Protein AF-A0A832GPX6-F1 (afdb_monomer_lite)

Structure (mmCIF, N/CA/C/O backbone):
data_AF-A0A832GPX6-F1
#
_entry.id   AF-A0A832GPX6-F1
#
loop_
_atom_site.group_PDB
_atom_site.id
_atom_site.type_symbol
_atom_site.label_atom_id
_atom_site.label_alt_id
_atom_site.label_comp_id
_atom_site.label_asym_id
_atom_site.label_entity_id
_atom_site.label_seq_id
_atom_site.pdbx_PDB_ins_code
_atom_site.Cartn_x
_atom_site.Cartn_y
_atom_site.Cartn_z
_atom_site.occupancy
_atom_site.B_iso_or_equiv
_atom_site.auth_seq_id
_atom_site.auth_comp_id
_atom_site.auth_asym_id
_atom_site.auth_atom_id
_atom_site.pdbx_PDB_model_num
ATOM 1 N N . MET A 1 1 ? 22.524 4.757 -28.990 1.00 57.41 1 MET A N 1
ATOM 2 C CA . MET A 1 1 ? 21.339 5.589 -28.663 1.00 57.41 1 MET A CA 1
ATOM 3 C C . MET A 1 1 ? 20.218 4.821 -27.955 1.00 57.41 1 MET A C 1
ATOM 5 O O . MET A 1 1 ? 19.673 5.360 -27.005 1.00 57.41 1 MET A O 1
ATOM 9 N N . ALA A 1 2 ? 19.912 3.564 -28.309 1.00 66.00 2 ALA A N 1
ATOM 10 C CA . ALA A 1 2 ? 18.795 2.816 -27.704 1.00 66.00 2 ALA A CA 1
ATOM 11 C C . ALA A 1 2 ? 18.901 2.549 -26.179 1.00 66.00 2 ALA A C 1
ATOM 13 O O . ALA A 1 2 ? 17.892 2.601 -25.482 1.00 66.00 2 ALA A O 1
ATOM 14 N N . LYS A 1 3 ? 20.109 2.311 -25.638 1.00 73.69 3 LYS A N 1
ATOM 15 C CA . LYS A 1 3 ? 20.301 1.997 -24.205 1.00 73.69 3 LYS A CA 1
ATOM 16 C C . LYS A 1 3 ? 19.973 3.176 -23.276 1.00 73.69 3 LYS A C 1
ATOM 18 O O . LYS A 1 3 ? 19.268 2.988 -22.293 1.00 73.69 3 LYS A O 1
ATOM 23 N N . GLY A 1 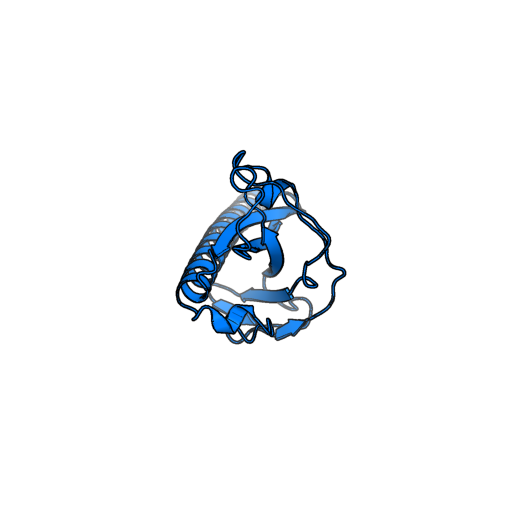4 ? 20.411 4.388 -23.627 1.00 73.75 4 GLY A N 1
ATOM 24 C CA . GLY A 1 4 ? 20.138 5.593 -22.831 1.00 73.75 4 GLY A CA 1
ATOM 25 C C . GLY A 1 4 ? 18.657 5.984 -22.818 1.00 73.75 4 GLY A C 1
ATOM 26 O O . GLY A 1 4 ? 18.131 6.360 -21.778 1.00 73.75 4 GLY A O 1
ATOM 27 N N 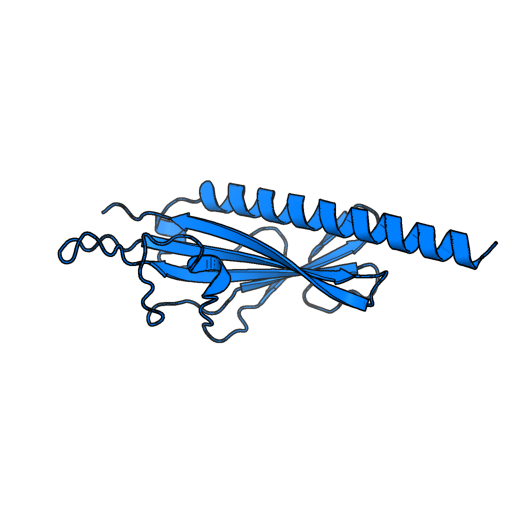. ILE A 1 5 ? 17.955 5.815 -23.945 1.00 81.00 5 ILE A N 1
ATOM 28 C CA . ILE A 1 5 ? 16.505 6.066 -24.037 1.00 81.00 5 ILE A CA 1
ATOM 29 C C . ILE A 1 5 ? 15.725 5.067 -23.169 1.00 81.00 5 ILE A C 1
ATOM 31 O O . ILE A 1 5 ? 14.790 5.449 -22.464 1.00 81.00 5 ILE A O 1
ATOM 35 N N . LEU A 1 6 ? 16.133 3.794 -23.174 1.00 81.12 6 LEU A N 1
ATOM 36 C CA . LEU A 1 6 ? 15.521 2.759 -22.342 1.00 81.12 6 LEU A CA 1
ATOM 37 C C . LEU A 1 6 ? 15.726 3.030 -20.843 1.00 81.12 6 LEU A C 1
ATOM 39 O O . LEU A 1 6 ? 14.781 2.915 -20.064 1.00 81.12 6 LEU A O 1
ATOM 43 N N . GLU A 1 7 ? 16.942 3.390 -20.431 1.00 81.50 7 GLU A N 1
ATOM 44 C CA . GLU A 1 7 ? 17.250 3.719 -19.033 1.00 81.50 7 GLU A CA 1
ATOM 45 C C . GLU A 1 7 ? 16.493 4.966 -18.562 1.00 81.50 7 GLU A C 1
ATOM 47 O O . GLU A 1 7 ? 15.907 4.954 -17.478 1.00 81.50 7 GLU A O 1
ATOM 52 N N . PHE A 1 8 ? 16.410 5.998 -19.404 1.00 82.19 8 PHE A N 1
ATOM 53 C CA . PHE A 1 8 ? 15.622 7.197 -19.130 1.00 82.19 8 PHE A CA 1
ATOM 54 C C . PHE A 1 8 ? 14.130 6.881 -18.947 1.00 82.19 8 PHE A C 1
ATOM 56 O O . PHE A 1 8 ? 13.524 7.304 -17.963 1.00 82.19 8 PHE A O 1
ATOM 63 N N . SER A 1 9 ? 13.548 6.069 -19.836 1.00 85.38 9 SER A N 1
ATOM 64 C CA . SER A 1 9 ? 12.145 5.648 -19.740 1.00 85.38 9 SER A CA 1
ATOM 65 C C . SER A 1 9 ? 11.861 4.866 -18.449 1.00 85.38 9 SER A C 1
ATOM 67 O O . SER A 1 9 ? 10.881 5.144 -17.753 1.00 85.38 9 SER A O 1
ATOM 69 N N . LYS A 1 10 ? 12.753 3.941 -18.062 1.00 85.94 10 LYS A N 1
ATOM 70 C CA . LYS A 1 10 ? 12.649 3.219 -16.782 1.00 85.94 10 LYS A CA 1
ATOM 71 C C . LYS A 1 10 ? 12.721 4.164 -15.584 1.00 85.94 10 LYS A C 1
ATOM 73 O O . LYS A 1 10 ? 11.975 3.983 -14.624 1.00 85.94 10 LYS A O 1
ATOM 78 N N . HIS A 1 11 ? 13.589 5.173 -15.642 1.00 87.38 11 HIS A N 1
ATOM 79 C CA . HIS A 1 11 ? 13.734 6.156 -14.573 1.00 87.38 11 HIS A CA 1
ATOM 80 C C . HIS A 1 11 ? 12.490 7.030 -14.404 1.00 87.38 11 HIS A C 1
ATOM 82 O O . HIS A 1 11 ? 11.960 7.125 -13.298 1.00 87.38 11 HIS A O 1
ATOM 88 N N . GLN A 1 12 ? 11.963 7.586 -15.498 1.00 87.69 12 GLN A N 1
ATOM 89 C CA . GLN A 1 12 ? 10.702 8.333 -15.472 1.00 87.69 12 GLN A CA 1
ATOM 90 C C . GLN A 1 12 ? 9.559 7.486 -14.912 1.00 87.69 12 GLN A C 1
ATOM 92 O O . GLN A 1 12 ? 8.773 7.956 -14.090 1.00 87.69 12 GLN A O 1
ATOM 97 N N . LYS A 1 13 ? 9.490 6.211 -15.306 1.00 86.50 13 LYS A N 1
ATOM 98 C CA . LYS A 1 13 ? 8.455 5.310 -14.810 1.00 86.50 13 LYS A CA 1
ATOM 99 C C . LYS A 1 13 ? 8.587 5.019 -13.319 1.00 86.50 13 LYS A C 1
ATOM 101 O O . LYS A 1 13 ? 7.572 4.973 -12.628 1.00 86.50 13 LYS A O 1
ATOM 106 N N . ARG A 1 14 ? 9.813 4.843 -12.820 1.00 88.31 14 ARG A N 1
ATOM 107 C CA . ARG A 1 14 ? 10.075 4.695 -11.385 1.00 88.31 14 ARG A CA 1
ATOM 108 C C . ARG A 1 14 ? 9.570 5.914 -10.617 1.00 88.31 14 ARG A C 1
ATOM 110 O O . ARG A 1 14 ? 8.818 5.730 -9.672 1.00 88.31 14 ARG A O 1
ATOM 117 N N . ILE A 1 15 ? 9.914 7.129 -11.050 1.00 88.62 15 ILE A N 1
ATOM 118 C CA . ILE A 1 15 ? 9.419 8.373 -10.430 1.00 88.62 15 ILE A CA 1
ATOM 119 C C . ILE A 1 15 ? 7.889 8.392 -10.417 1.00 88.62 15 ILE A C 1
ATOM 121 O O . ILE A 1 15 ? 7.282 8.594 -9.372 1.00 88.62 15 ILE A O 1
ATOM 125 N N . GLN A 1 16 ? 7.257 8.061 -11.543 1.00 88.94 16 GLN A N 1
ATOM 126 C CA . GLN A 1 16 ? 5.802 8.034 -11.624 1.00 88.94 16 GLN A CA 1
ATOM 127 C C . GLN A 1 16 ? 5.164 7.042 -10.636 1.00 88.94 16 GLN A C 1
ATOM 129 O O . GLN A 1 16 ? 4.140 7.350 -10.030 1.00 88.94 16 GLN A O 1
ATOM 134 N N . LEU A 1 17 ? 5.747 5.850 -10.474 1.00 89.50 17 LEU A N 1
ATOM 135 C CA . LEU A 1 17 ? 5.273 4.853 -9.511 1.00 89.50 17 LEU A CA 1
ATOM 136 C C . LEU A 1 17 ? 5.441 5.334 -8.070 1.00 89.50 17 LEU A C 1
ATOM 138 O O . LEU A 1 17 ? 4.526 5.155 -7.269 1.00 89.50 17 LEU A O 1
ATOM 142 N N . LEU A 1 18 ? 6.568 5.977 -7.761 1.00 89.06 18 LEU A N 1
ATOM 143 C CA . LEU A 1 18 ? 6.842 6.567 -6.452 1.00 89.06 18 LEU A CA 1
ATOM 144 C C . LEU A 1 18 ? 5.805 7.635 -6.094 1.00 89.06 18 LEU A C 1
ATOM 146 O O . LEU A 1 18 ? 5.186 7.560 -5.033 1.00 89.06 18 LEU A O 1
ATOM 150 N N . ASP A 1 19 ? 5.574 8.586 -6.997 1.00 89.19 19 ASP A N 1
ATOM 151 C CA . ASP A 1 19 ? 4.628 9.681 -6.780 1.00 89.19 19 ASP A CA 1
ATOM 152 C C . ASP A 1 19 ? 3.190 9.161 -6.685 1.00 89.19 19 ASP A C 1
ATOM 154 O O . ASP A 1 19 ? 2.462 9.516 -5.760 1.00 89.19 19 ASP A O 1
ATOM 158 N N . THR A 1 20 ? 2.802 8.240 -7.574 1.00 88.75 20 THR A N 1
ATOM 159 C CA . THR A 1 20 ? 1.467 7.618 -7.541 1.00 88.75 20 THR A CA 1
ATOM 160 C C . THR A 1 20 ? 1.240 6.861 -6.235 1.00 88.75 20 THR A C 1
ATOM 162 O O . THR A 1 20 ? 0.165 6.968 -5.652 1.00 88.75 20 THR A O 1
ATOM 165 N N . SER A 1 21 ? 2.244 6.120 -5.755 1.00 87.69 21 SER A N 1
ATOM 166 C CA . SER A 1 21 ? 2.141 5.362 -4.503 1.00 87.69 21 SER A CA 1
ATOM 167 C C . SER A 1 21 ? 1.952 6.293 -3.308 1.00 87.69 21 SER A C 1
ATOM 169 O O . SER A 1 21 ? 1.085 6.043 -2.478 1.00 87.69 21 SER A O 1
ATOM 171 N N . ARG A 1 22 ? 2.703 7.400 -3.249 1.00 87.19 22 ARG A N 1
ATOM 172 C CA . ARG A 1 22 ? 2.560 8.418 -2.197 1.00 87.19 22 ARG A CA 1
ATOM 173 C C . ARG A 1 22 ? 1.188 9.084 -2.223 1.00 87.19 22 ARG A C 1
ATOM 175 O O . ARG A 1 22 ? 0.532 9.133 -1.191 1.00 87.19 22 ARG A O 1
ATOM 182 N N . MET A 1 23 ? 0.731 9.525 -3.397 1.00 86.50 23 MET A N 1
ATOM 183 C CA . MET A 1 23 ? -0.594 10.135 -3.556 1.00 86.50 23 MET A CA 1
ATOM 184 C C . MET A 1 23 ? -1.721 9.173 -3.170 1.00 86.50 23 MET A C 1
ATOM 186 O O . MET A 1 23 ? -2.703 9.578 -2.553 1.00 86.50 23 MET A O 1
ATOM 190 N N . LEU A 1 24 ? -1.598 7.898 -3.548 1.00 83.62 24 LEU A N 1
ATOM 191 C CA . LEU A 1 24 ? -2.568 6.869 -3.189 1.00 83.62 24 LEU A CA 1
ATOM 192 C C . LEU A 1 24 ? -2.592 6.655 -1.674 1.00 83.62 24 LEU A C 1
ATOM 194 O O . LEU A 1 24 ? -3.668 6.629 -1.086 1.00 83.62 24 LEU A O 1
ATOM 198 N N . MET A 1 25 ? -1.415 6.567 -1.054 1.00 84.12 25 MET A N 1
ATOM 199 C CA . MET A 1 25 ? -1.267 6.395 0.387 1.00 84.12 25 MET A CA 1
ATOM 200 C C . MET A 1 25 ? -1.873 7.568 1.167 1.00 84.12 25 MET A C 1
ATOM 202 O O . MET A 1 25 ? -2.682 7.344 2.060 1.00 84.12 25 MET A O 1
ATOM 206 N N . GLU A 1 26 ? -1.580 8.809 0.772 1.00 84.06 26 GLU A N 1
ATOM 207 C CA . GLU A 1 26 ? -2.144 10.023 1.380 1.00 84.06 26 GLU A CA 1
ATOM 208 C C . GLU A 1 26 ? -3.666 10.112 1.195 1.00 84.06 26 GLU A C 1
ATOM 210 O O . GLU A 1 26 ? -4.403 10.403 2.134 1.00 84.06 26 GLU A O 1
ATOM 215 N N . LYS A 1 27 ? -4.174 9.799 -0.002 1.00 83.19 27 LYS A N 1
ATOM 216 C CA . LYS A 1 27 ? -5.619 9.798 -0.258 1.00 83.19 27 LYS A CA 1
ATOM 217 C C . LYS A 1 27 ? -6.348 8.784 0.621 1.00 83.19 27 LYS A C 1
ATOM 219 O O . LYS A 1 27 ? -7.418 9.084 1.144 1.00 83.19 27 LYS A O 1
ATOM 224 N N . ILE A 1 28 ? -5.789 7.585 0.745 1.00 78.88 28 ILE A N 1
ATOM 225 C CA . ILE A 1 28 ? -6.343 6.531 1.589 1.00 78.88 28 ILE A CA 1
ATOM 226 C C . ILE A 1 28 ? -6.268 6.947 3.056 1.00 78.88 28 ILE A C 1
ATOM 228 O O . ILE A 1 28 ? -7.261 6.818 3.762 1.00 78.88 28 ILE A O 1
ATOM 232 N N . TYR A 1 29 ? -5.134 7.491 3.501 1.00 80.12 29 TYR A N 1
ATOM 233 C CA . TYR A 1 29 ? -4.973 8.034 4.848 1.00 80.12 29 TYR A CA 1
ATOM 234 C C . TYR A 1 29 ? -6.102 9.014 5.184 1.00 80.12 29 TYR A C 1
ATOM 236 O O . TYR A 1 29 ? -6.808 8.817 6.170 1.00 80.12 29 TYR A O 1
ATOM 244 N N . LEU A 1 30 ? -6.328 10.012 4.323 1.00 79.81 30 LEU A N 1
ATOM 245 C CA . LEU A 1 30 ? -7.371 11.022 4.512 1.00 79.81 30 LEU A CA 1
ATOM 246 C C . LEU A 1 30 ? -8.779 10.416 4.490 1.00 79.81 30 LEU A C 1
ATOM 248 O O . LEU A 1 30 ? -9.625 10.794 5.300 1.00 79.81 30 LEU A O 1
ATOM 252 N N . ASP A 1 31 ? -9.048 9.457 3.594 1.00 77.50 31 ASP A N 1
ATOM 253 C CA . ASP A 1 31 ? -10.355 8.793 3.566 1.00 77.50 31 ASP A CA 1
ATOM 254 C C . ASP A 1 31 ? -10.604 8.019 4.863 1.00 77.50 31 ASP A C 1
ATOM 256 O O . ASP A 1 31 ? -11.714 8.058 5.392 1.00 77.50 31 ASP A O 1
ATOM 260 N N . LEU A 1 32 ? -9.575 7.370 5.411 1.00 74.44 32 LEU A N 1
ATOM 261 C CA . LEU A 1 32 ? -9.652 6.651 6.678 1.00 74.44 32 LEU A CA 1
ATOM 262 C C . LEU A 1 32 ? -9.793 7.560 7.884 1.00 74.44 32 LEU A C 1
ATOM 264 O O . LEU A 1 32 ? -10.640 7.295 8.734 1.00 74.44 32 LEU A O 1
ATOM 268 N N . GLU A 1 33 ? -9.024 8.639 7.941 1.00 75.56 33 GLU A N 1
ATOM 269 C CA . GLU A 1 33 ? -9.145 9.653 8.984 1.00 75.56 33 GLU A CA 1
ATOM 270 C C . GLU A 1 33 ? -10.550 10.279 8.994 1.00 75.56 33 GLU A C 1
ATOM 272 O O . GLU A 1 33 ? -11.105 10.551 10.059 1.00 75.56 33 GLU A O 1
ATOM 277 N N . SER A 1 34 ? -11.170 10.429 7.818 1.00 76.44 34 SER A N 1
ATOM 278 C CA . SER A 1 34 ? -12.530 10.962 7.685 1.00 76.44 34 SER A CA 1
ATOM 279 C C . SER A 1 34 ? -13.646 9.985 8.084 1.00 76.44 34 SER A C 1
ATOM 281 O O . SER A 1 34 ? -14.795 10.410 8.250 1.00 76.44 34 SER A O 1
ATOM 283 N N . LYS A 1 35 ? -13.367 8.676 8.216 1.00 72.56 35 LYS A N 1
ATOM 284 C CA . LYS A 1 35 ? -14.420 7.693 8.514 1.00 72.56 35 LYS A CA 1
ATOM 285 C C . LYS A 1 35 ? -14.887 7.791 9.968 1.00 72.56 35 LYS A C 1
ATOM 287 O O . LYS A 1 35 ? -14.082 7.961 10.884 1.00 72.56 35 LYS A O 1
ATOM 292 N N . PRO A 1 36 ? -16.198 7.612 10.217 1.00 68.12 36 PRO A N 1
ATOM 293 C CA . PRO A 1 36 ? -16.716 7.604 11.573 1.00 68.12 36 PRO A CA 1
ATOM 294 C C . PRO A 1 36 ? -16.203 6.376 12.336 1.00 68.12 36 PRO A C 1
ATOM 296 O O . PRO A 1 36 ? -16.011 5.299 11.779 1.00 68.12 36 PRO A O 1
ATOM 299 N N . LYS A 1 37 ? -16.009 6.521 13.648 1.00 63.09 37 LYS A N 1
ATOM 300 C CA . LYS A 1 37 ? -15.372 5.509 14.513 1.00 63.09 37 LYS A CA 1
ATOM 301 C C . LYS A 1 37 ? -16.041 4.125 14.465 1.00 63.09 37 LYS A C 1
ATOM 303 O O . LYS A 1 37 ? -15.361 3.108 14.564 1.00 63.09 37 LYS A O 1
ATOM 308 N N . ASN A 1 38 ? -17.363 4.070 14.295 1.00 63.69 38 ASN A N 1
ATOM 309 C CA . ASN A 1 38 ? -18.139 2.830 14.175 1.00 63.69 38 ASN A CA 1
ATOM 310 C C . ASN A 1 38 ? -17.855 2.048 12.878 1.00 63.69 38 ASN A C 1
ATOM 312 O O . ASN A 1 38 ? -18.076 0.839 12.853 1.00 63.69 38 ASN A O 1
ATOM 316 N N . TYR A 1 39 ? -17.305 2.699 11.846 1.00 63.88 39 TYR A N 1
ATOM 317 C CA . TYR A 1 39 ? -16.821 2.049 10.623 1.00 63.88 39 TYR A CA 1
ATOM 318 C C . TYR A 1 39 ? -15.747 0.998 10.932 1.00 63.88 39 TYR A C 1
ATOM 320 O O . TYR A 1 39 ? -15.673 -0.040 10.280 1.00 63.88 39 TYR A O 1
ATOM 328 N N . PHE A 1 40 ? -14.957 1.238 11.984 1.00 59.72 40 PHE A N 1
ATOM 329 C CA . PHE A 1 40 ? -13.852 0.371 12.378 1.00 59.72 40 PHE A CA 1
ATOM 330 C C . PHE A 1 40 ? -14.267 -0.778 13.320 1.00 59.72 40 PHE A C 1
ATOM 332 O O . PHE A 1 40 ? -13.482 -1.687 13.566 1.00 59.72 40 PHE A O 1
ATOM 339 N N . GLY A 1 41 ? -15.492 -0.758 13.862 1.00 51.47 41 GLY A N 1
ATOM 340 C CA . GLY A 1 41 ? -15.985 -1.792 14.785 1.00 51.47 41 GLY A CA 1
ATOM 341 C C . GLY A 1 41 ? -16.417 -3.092 14.099 1.00 51.47 41 GLY A C 1
ATOM 342 O O . GLY A 1 41 ? -16.381 -4.145 14.722 1.00 51.47 41 GLY A O 1
ATOM 343 N N . ASN A 1 42 ? -16.779 -3.016 12.815 1.00 50.00 42 ASN A N 1
ATOM 344 C CA . ASN A 1 42 ? -17.199 -4.135 11.967 1.00 50.00 42 ASN A CA 1
ATOM 345 C C . ASN A 1 42 ? -16.446 -4.079 10.633 1.00 50.00 42 ASN A C 1
ATOM 347 O O . ASN A 1 42 ? -17.083 -4.095 9.587 1.00 50.00 42 ASN A O 1
ATOM 351 N N . LEU A 1 43 ? -15.120 -3.911 10.688 1.00 48.66 43 LEU A N 1
ATOM 352 C CA . LEU A 1 43 ? -14.214 -3.646 9.561 1.00 48.66 43 LEU A CA 1
ATOM 353 C C . LEU A 1 43 ? -14.443 -4.558 8.348 1.00 48.66 43 LEU A C 1
ATOM 355 O O . LEU A 1 43 ? -13.739 -5.535 8.119 1.00 48.66 43 LEU A O 1
ATOM 359 N N . ILE A 1 44 ? -15.416 -4.187 7.531 1.00 47.62 44 ILE A N 1
ATOM 360 C CA . ILE A 1 44 ? -15.578 -4.644 6.168 1.00 47.62 44 ILE A CA 1
ATOM 361 C C . ILE A 1 44 ? -15.287 -3.401 5.340 1.00 47.62 44 ILE A C 1
ATOM 363 O O . ILE A 1 44 ? -16.124 -2.509 5.187 1.00 47.62 44 ILE A O 1
ATOM 367 N N . PHE A 1 45 ? -14.034 -3.293 4.908 1.00 47.59 45 PHE A N 1
ATOM 368 C CA . PHE A 1 45 ? -13.574 -2.204 4.064 1.00 47.59 45 PHE A CA 1
ATOM 369 C C . PHE A 1 45 ? -14.228 -2.326 2.693 1.00 47.59 45 PHE A C 1
ATOM 371 O O . PHE A 1 45 ? -13.892 -3.195 1.893 1.00 47.59 45 PHE A O 1
ATOM 378 N N . TYR A 1 46 ? -15.145 -1.412 2.413 1.00 44.66 46 TYR A N 1
ATOM 379 C CA . TYR A 1 46 ? -15.622 -1.149 1.065 1.00 44.66 46 TYR A CA 1
ATOM 380 C C . TYR A 1 46 ? -15.040 0.204 0.650 1.00 44.66 46 TYR A C 1
ATOM 382 O O . TYR A 1 46 ? -15.701 1.230 0.815 1.00 44.66 46 TYR A O 1
ATOM 390 N N . GLN A 1 47 ? -13.780 0.252 0.198 1.00 44.09 47 GLN A N 1
ATOM 391 C CA . GLN A 1 47 ? -13.180 1.503 -0.283 1.00 44.09 47 GLN A CA 1
ATOM 392 C C . GLN A 1 47 ? -12.691 1.450 -1.735 1.00 44.09 47 GLN A C 1
ATOM 394 O O . GLN A 1 47 ? -11.990 0.540 -2.161 1.00 44.09 47 GLN A O 1
ATOM 399 N N . THR A 1 48 ? -13.072 2.532 -2.428 1.00 40.91 48 THR A N 1
ATOM 400 C CA . THR A 1 48 ? -12.490 3.169 -3.624 1.00 40.91 48 THR A CA 1
ATOM 401 C C . THR A 1 48 ? -12.384 2.371 -4.920 1.00 40.91 48 THR A C 1
ATOM 403 O O . THR A 1 48 ? -11.300 2.233 -5.461 1.00 40.91 48 THR A O 1
ATOM 406 N N . ASN A 1 49 ? -13.510 1.966 -5.523 1.00 49.03 49 ASN A N 1
ATOM 407 C CA . ASN A 1 49 ? -13.582 1.402 -6.890 1.00 49.03 49 ASN A CA 1
ATOM 408 C C . ASN A 1 49 ? -12.626 0.223 -7.178 1.00 49.03 49 ASN A C 1
ATOM 410 O O . ASN A 1 49 ? -12.606 -0.257 -8.303 1.00 49.03 49 ASN A O 1
ATOM 414 N N . ALA A 1 50 ? -11.852 -0.243 -6.201 1.00 50.53 50 ALA A N 1
ATOM 415 C CA . ALA A 1 50 ? -10.884 -1.312 -6.292 1.00 50.53 50 ALA A CA 1
ATOM 416 C C . ALA A 1 50 ? -11.574 -2.646 -6.051 1.00 50.53 50 ALA A C 1
ATOM 418 O O . ALA A 1 50 ? -12.554 -2.722 -5.309 1.00 50.53 50 ALA A O 1
ATOM 419 N N . THR A 1 51 ? -11.049 -3.709 -6.652 1.00 59.72 51 THR A N 1
ATOM 420 C CA . THR A 1 51 ? -11.389 -5.048 -6.183 1.00 59.72 51 THR A CA 1
ATOM 421 C C . THR A 1 51 ? -10.374 -5.418 -5.119 1.00 59.72 51 THR A C 1
ATOM 423 O O . THR A 1 51 ? -9.180 -5.513 -5.401 1.00 59.72 51 THR A O 1
ATOM 426 N N . CYS A 1 52 ? -10.854 -5.526 -3.886 1.00 63.84 52 CYS A N 1
ATOM 427 C CA . CYS A 1 52 ? -10.042 -5.888 -2.740 1.00 63.84 52 CYS A CA 1
ATOM 428 C C . CYS A 1 52 ? -10.415 -7.302 -2.309 1.00 63.84 52 CYS A C 1
ATOM 430 O O . CYS A 1 52 ? -11.598 -7.597 -2.130 1.00 63.84 52 CYS A O 1
ATOM 432 N N . ASP A 1 53 ? -9.409 -8.149 -2.131 1.00 60.34 53 ASP A N 1
ATOM 433 C CA . ASP A 1 53 ? -9.600 -9.508 -1.643 1.00 60.34 53 ASP A CA 1
ATOM 434 C C . ASP A 1 53 ? -9.316 -9.576 -0.142 1.00 60.34 53 ASP A C 1
ATOM 436 O O . ASP A 1 53 ? -8.314 -9.056 0.360 1.00 60.34 53 ASP A O 1
ATOM 440 N N . PHE A 1 54 ? -10.196 -10.280 0.567 1.00 62.22 54 PHE A N 1
ATOM 441 C CA . PHE A 1 54 ? -10.013 -10.678 1.959 1.00 62.22 54 PHE A CA 1
ATOM 442 C C . PHE A 1 54 ? -9.231 -11.985 1.982 1.00 62.22 54 PHE A C 1
ATOM 444 O O . PHE A 1 54 ? -9.790 -13.058 2.200 1.00 62.22 54 PHE A O 1
ATOM 451 N N . ASN A 1 55 ? -7.944 -11.913 1.664 1.00 52.41 55 ASN A N 1
ATOM 452 C CA . ASN A 1 55 ? -7.105 -13.098 1.616 1.00 52.41 55 ASN A CA 1
ATOM 453 C C . ASN A 1 55 ? -5.832 -12.827 2.409 1.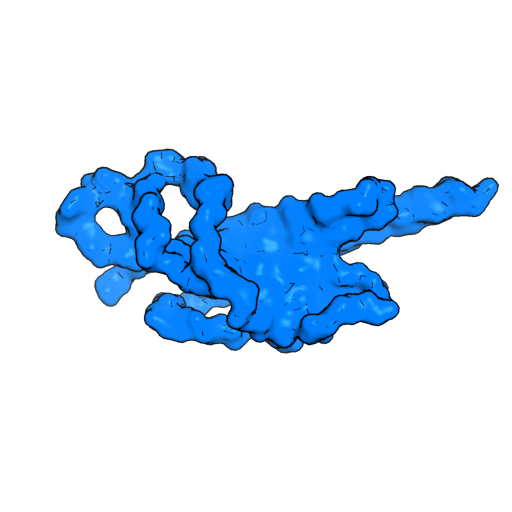00 52.41 55 ASN A C 1
ATOM 455 O O . ASN A 1 55 ? -4.903 -12.181 1.928 1.00 52.41 55 ASN A O 1
ATOM 459 N N . GLY A 1 56 ? -5.828 -13.279 3.659 1.00 55.66 56 GLY A N 1
ATOM 460 C CA . GLY A 1 56 ? -4.706 -13.099 4.562 1.00 55.66 56 GLY A CA 1
ATOM 461 C C . GLY A 1 56 ? -4.934 -13.802 5.890 1.00 55.66 56 GLY A C 1
ATOM 462 O O . GLY A 1 56 ? -6.062 -13.968 6.349 1.00 55.66 56 GLY A O 1
ATOM 463 N N . THR A 1 57 ? -3.845 -14.212 6.522 1.00 54.78 57 THR A N 1
ATOM 464 C CA . THR A 1 57 ? -3.816 -14.405 7.970 1.00 54.78 57 THR A CA 1
ATOM 465 C C . THR A 1 57 ? -3.650 -13.041 8.615 1.00 54.78 57 THR A C 1
ATOM 467 O O . THR A 1 57 ? -3.050 -12.155 8.004 1.00 54.78 57 THR A O 1
ATOM 470 N N . CYS A 1 58 ? -4.123 -12.854 9.847 1.00 59.62 58 CYS A N 1
ATOM 471 C CA . CYS A 1 58 ? -3.629 -11.700 10.574 1.00 59.62 58 CYS A CA 1
ATOM 472 C C . CYS A 1 58 ? -2.096 -11.823 10.712 1.00 59.62 58 CYS A C 1
ATOM 474 O O . CYS A 1 58 ? -1.599 -12.729 11.381 1.00 59.62 58 CYS A O 1
ATOM 476 N N . SER A 1 59 ? -1.367 -10.904 10.086 1.00 57.41 59 SER A N 1
ATOM 477 C CA . SER A 1 59 ? 0.022 -10.599 10.406 1.00 57.41 59 SER A CA 1
ATOM 478 C C . SER A 1 59 ? 0.039 -9.299 11.190 1.00 57.41 59 SER A C 1
ATOM 480 O O . SER A 1 59 ? -0.698 -8.395 10.832 1.00 57.41 59 SER A O 1
ATOM 482 N N . PHE A 1 60 ? 0.847 -9.209 12.244 1.00 65.19 60 PHE A N 1
ATOM 483 C CA . PHE A 1 60 ? 1.152 -7.942 12.904 1.00 65.19 60 PHE A CA 1
ATOM 484 C C . PHE A 1 60 ? 2.502 -7.434 12.374 1.00 65.19 60 PHE A C 1
ATOM 486 O O . PHE A 1 60 ? 3.530 -8.060 12.640 1.00 65.19 60 PHE A O 1
ATOM 493 N N . ASP A 1 61 ? 2.524 -6.334 11.620 1.00 72.12 61 ASP A N 1
ATOM 494 C CA . ASP A 1 61 ? 3.752 -5.695 11.143 1.00 72.12 61 ASP A CA 1
ATOM 495 C C . ASP A 1 61 ? 4.346 -4.814 12.241 1.00 72.12 61 ASP A C 1
ATOM 497 O O . ASP A 1 61 ? 4.113 -3.603 12.331 1.00 72.12 61 ASP A O 1
ATOM 501 N N . GLU A 1 62 ? 5.169 -5.448 13.074 1.00 67.50 62 GLU A N 1
ATOM 502 C CA . GLU A 1 62 ? 5.878 -4.780 14.155 1.00 67.50 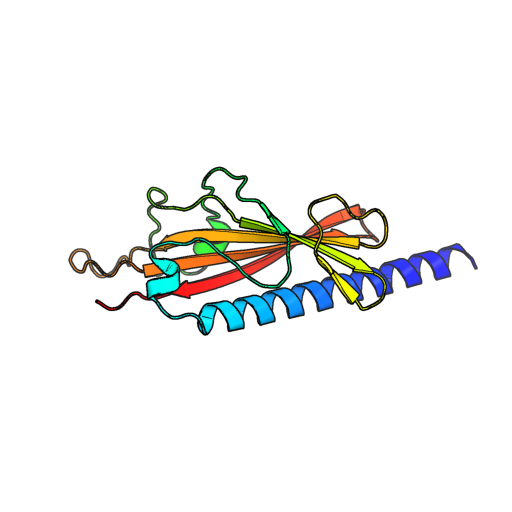62 GLU A CA 1
ATOM 503 C C . GLU A 1 62 ? 6.651 -3.550 13.671 1.00 67.50 62 GLU A C 1
ATOM 505 O O . GLU A 1 62 ? 6.697 -2.568 14.397 1.00 67.50 62 GLU A O 1
ATOM 510 N N . TYR A 1 63 ? 7.196 -3.505 12.453 1.00 72.94 63 TYR A N 1
ATOM 511 C CA . TYR A 1 63 ? 7.940 -2.328 11.981 1.00 72.94 63 TYR A CA 1
ATOM 512 C C . TYR A 1 63 ? 7.043 -1.114 11.734 1.00 72.94 63 TYR A C 1
ATOM 514 O O . TYR A 1 63 ? 7.445 0.021 11.999 1.00 72.94 63 TYR A O 1
ATOM 522 N N . CYS A 1 64 ? 5.812 -1.340 11.282 1.00 73.06 64 CYS A N 1
ATOM 523 C CA . CYS A 1 64 ? 4.832 -0.274 11.086 1.00 73.06 64 CYS A CA 1
ATOM 524 C C . CYS A 1 64 ? 4.410 0.371 12.422 1.00 73.06 64 CYS A C 1
ATOM 526 O O . CYS A 1 64 ? 4.122 1.569 12.507 1.00 73.06 64 CYS A O 1
ATOM 528 N N . PHE A 1 65 ? 4.435 -0.424 13.494 1.00 66.44 65 PHE A N 1
ATOM 529 C CA . PHE A 1 65 ? 3.884 -0.072 14.799 1.00 66.44 65 PHE A CA 1
ATOM 530 C C . PHE A 1 65 ? 4.946 0.238 15.881 1.00 66.44 65 PHE A C 1
ATOM 532 O O . PHE A 1 65 ? 4.691 1.048 16.777 1.00 66.44 65 PHE A O 1
ATOM 539 N N . SER A 1 66 ? 6.153 -0.325 15.789 1.00 58.66 66 SER A N 1
ATOM 540 C CA . SER A 1 66 ? 7.258 -0.211 16.767 1.00 58.66 66 SER A CA 1
ATOM 541 C C . SER A 1 66 ? 7.987 1.127 16.746 1.00 58.66 66 SER A C 1
ATOM 543 O O . SER A 1 66 ? 8.634 1.488 17.727 1.00 58.66 66 SER A O 1
ATOM 545 N N . SER A 1 67 ? 7.851 1.904 15.670 1.00 54.56 67 SER A N 1
ATOM 546 C CA . SER A 1 67 ? 8.495 3.214 15.517 1.00 54.56 67 SER A CA 1
ATOM 547 C C . SER A 1 67 ? 8.067 4.249 16.571 1.00 54.56 67 SER A C 1
ATOM 549 O O . SER A 1 67 ? 8.664 5.320 16.651 1.00 54.56 67 SER A O 1
ATOM 551 N N . TYR A 1 68 ? 7.055 3.955 17.401 1.00 52.66 68 TYR A N 1
ATOM 552 C CA . TYR A 1 68 ? 6.606 4.828 18.485 1.00 52.66 68 TYR A CA 1
ATOM 553 C C . TYR A 1 68 ? 6.585 4.074 19.817 1.00 52.66 68 TYR A C 1
ATOM 555 O O . TYR A 1 68 ? 5.711 3.253 20.088 1.00 52.66 68 TYR A O 1
ATOM 563 N N . SER A 1 69 ? 7.546 4.420 20.670 1.00 49.53 69 SER A N 1
ATOM 564 C CA . SER A 1 69 ? 7.869 3.804 21.965 1.00 49.53 69 SER A CA 1
ATOM 565 C C . SER A 1 69 ? 6.782 3.889 23.048 1.00 49.53 69 SER A C 1
ATOM 567 O O . SER A 1 69 ? 6.963 3.351 24.141 1.00 49.53 69 SER A O 1
ATOM 569 N N . THR A 1 70 ? 5.652 4.552 22.786 1.00 54.91 70 THR A N 1
ATOM 570 C CA . THR A 1 70 ? 4.591 4.792 23.778 1.00 54.91 70 THR A CA 1
ATOM 571 C C . THR A 1 70 ? 3.535 3.687 23.863 1.00 54.91 70 THR A C 1
ATOM 573 O O . THR A 1 70 ? 2.750 3.681 24.809 1.00 54.91 70 THR A O 1
ATOM 576 N N . TYR A 1 71 ? 3.496 2.742 22.919 1.00 53.31 71 TYR A N 1
ATOM 577 C CA . TYR A 1 71 ? 2.452 1.712 22.849 1.00 53.31 71 TYR A CA 1
ATOM 578 C C . TYR A 1 71 ? 3.045 0.298 22.943 1.00 53.31 71 TYR A C 1
ATOM 580 O O . TYR A 1 71 ? 4.068 0.013 22.323 1.00 53.31 71 TYR A O 1
ATOM 588 N N . ARG A 1 72 ? 2.402 -0.605 23.704 1.00 52.03 72 ARG A N 1
ATOM 589 C CA . ARG A 1 72 ? 2.643 -2.056 23.600 1.00 52.03 72 ARG A CA 1
ATOM 590 C C . ARG A 1 72 ? 1.511 -2.673 22.799 1.00 52.03 72 ARG A C 1
ATOM 592 O O . ARG A 1 72 ? 0.335 -2.468 23.088 1.00 52.03 72 ARG A O 1
ATOM 599 N N . TYR A 1 73 ? 1.874 -3.474 21.814 1.00 56.25 73 TYR A N 1
ATOM 600 C CA . TYR A 1 73 ? 0.914 -4.137 20.951 1.00 56.25 73 TYR A CA 1
ATOM 601 C C . TYR A 1 73 ? 0.704 -5.560 21.450 1.00 56.25 73 TYR A C 1
ATOM 603 O O . TYR A 1 73 ? 1.657 -6.301 21.687 1.00 56.25 73 TYR A O 1
ATOM 611 N N . ARG A 1 74 ? -0.557 -5.939 21.650 1.00 50.75 74 ARG A N 1
ATOM 612 C CA . ARG A 1 74 ? -0.935 -7.331 21.883 1.00 50.75 74 ARG A CA 1
ATOM 613 C C . ARG A 1 74 ? -1.505 -7.857 20.572 1.00 50.75 74 ARG A C 1
ATOM 615 O O . ARG A 1 74 ? -2.660 -7.581 20.266 1.00 50.75 74 ARG A O 1
ATOM 622 N N . GLY A 1 75 ? -0.703 -8.614 19.823 1.00 48.19 75 GLY A N 1
ATOM 623 C CA . GLY A 1 75 ? -1.046 -9.191 18.511 1.00 48.19 75 GLY A CA 1
ATOM 624 C C . GLY A 1 75 ? -2.139 -10.271 18.529 1.00 48.19 75 GLY A C 1
ATOM 625 O O . GLY A 1 75 ? -2.111 -11.179 17.713 1.00 48.19 75 GLY A O 1
ATOM 626 N N . VAL A 1 76 ? -3.065 -10.220 19.489 1.00 48.44 76 VAL A N 1
ATOM 627 C CA . VAL A 1 76 ? -4.125 -11.223 19.685 1.00 48.44 76 VAL A CA 1
ATOM 628 C C . VAL A 1 76 ? -5.437 -10.831 19.003 1.00 48.44 76 VAL A C 1
ATOM 630 O O . VAL A 1 76 ? -6.252 -11.705 18.746 1.00 48.44 76 VAL A O 1
ATOM 633 N N . ASN A 1 77 ? -5.632 -9.544 18.684 1.00 53.38 77 ASN A N 1
ATOM 634 C CA . ASN A 1 77 ? -6.868 -9.012 18.097 1.00 53.38 77 ASN A CA 1
ATOM 635 C C . ASN A 1 77 ? -6.550 -8.188 16.852 1.00 53.38 77 ASN A C 1
ATOM 637 O O . ASN A 1 77 ? -6.500 -6.956 16.890 1.00 53.38 77 ASN A O 1
ATOM 641 N N . CYS A 1 78 ? -6.283 -8.882 15.761 1.00 59.41 78 CYS A N 1
ATOM 642 C CA . CYS A 1 78 ? -5.911 -8.267 14.506 1.00 59.41 78 CYS A CA 1
ATOM 643 C C . CYS A 1 78 ? -6.689 -8.927 13.371 1.00 59.41 78 CYS A C 1
ATOM 645 O O . CYS A 1 78 ? -7.037 -10.109 13.431 1.00 59.41 78 CYS A O 1
ATOM 647 N N . LEU A 1 79 ? -7.058 -8.118 12.386 1.00 61.03 79 LEU A N 1
ATOM 648 C CA . LEU A 1 79 ? -7.915 -8.549 11.290 1.00 61.03 79 LEU A CA 1
ATOM 649 C C . LEU A 1 79 ? -7.052 -8.962 10.097 1.00 61.03 79 LEU A C 1
ATOM 651 O O . LEU A 1 79 ? -5.966 -8.405 9.920 1.00 61.03 79 LEU A O 1
ATOM 655 N N . PRO A 1 80 ? -7.503 -9.942 9.292 1.00 60.03 80 PRO A N 1
ATOM 656 C CA . PRO A 1 80 ? -6.796 -10.315 8.077 1.00 60.03 80 PRO A CA 1
ATOM 657 C C . PRO A 1 80 ? -6.612 -9.089 7.183 1.00 60.03 80 PRO A C 1
ATOM 659 O O . PRO A 1 80 ? -7.504 -8.243 7.083 1.00 60.03 80 PRO A O 1
ATOM 662 N N . GLY A 1 81 ? -5.431 -8.991 6.574 1.00 62.97 81 GLY A N 1
ATOM 663 C CA . GLY A 1 81 ? -5.097 -7.841 5.754 1.00 62.97 81 GLY A CA 1
ATOM 664 C C . GLY A 1 81 ? -6.004 -7.721 4.528 1.00 62.97 81 GLY A C 1
ATOM 665 O O . GLY A 1 81 ? -6.413 -8.726 3.941 1.00 62.97 81 GLY A O 1
ATOM 666 N N . PHE A 1 82 ? -6.316 -6.488 4.143 1.00 72.94 82 PHE A N 1
ATOM 667 C CA . PHE A 1 82 ? -7.073 -6.189 2.930 1.00 72.94 82 PHE A CA 1
ATOM 668 C C . PHE A 1 82 ? -6.089 -5.902 1.811 1.00 72.94 82 PHE A C 1
ATOM 670 O O . PHE A 1 82 ? -5.254 -5.017 1.961 1.00 72.94 82 PHE A O 1
ATOM 677 N N . ASN A 1 83 ? -6.203 -6.610 0.691 1.00 74.69 83 ASN A N 1
ATOM 678 C CA . ASN A 1 83 ? -5.312 -6.425 -0.448 1.00 74.69 83 ASN A CA 1
ATOM 679 C C . ASN A 1 83 ? -6.095 -5.883 -1.640 1.00 74.69 83 ASN A C 1
ATOM 681 O O . ASN A 1 83 ? -6.900 -6.597 -2.233 1.00 74.69 83 ASN A O 1
ATOM 685 N N . CYS A 1 84 ? -5.856 -4.625 -1.994 1.00 78.88 84 CYS A N 1
ATOM 686 C CA . CYS A 1 84 ? -6.446 -3.966 -3.152 1.00 78.88 84 CYS A CA 1
ATOM 687 C C . CYS A 1 84 ? -5.393 -3.820 -4.251 1.00 78.88 84 CYS A C 1
ATOM 689 O O . CYS A 1 84 ? -4.308 -3.296 -4.006 1.00 78.88 84 CYS A O 1
ATOM 691 N N . ARG A 1 85 ? -5.710 -4.228 -5.481 1.00 85.38 85 ARG A N 1
ATOM 692 C CA . ARG A 1 85 ? -4.767 -4.152 -6.605 1.00 85.38 85 ARG A CA 1
ATOM 693 C C . ARG A 1 85 ? -5.188 -3.116 -7.641 1.00 85.38 85 ARG A C 1
ATOM 695 O O . ARG A 1 85 ? -6.357 -2.997 -8.011 1.00 85.38 85 ARG A O 1
ATOM 702 N N . TYR A 1 86 ? -4.195 -2.394 -8.150 1.00 86.25 86 TYR A N 1
ATOM 703 C CA . TYR A 1 86 ? -4.346 -1.374 -9.176 1.00 86.25 86 TYR A CA 1
ATOM 704 C C . TYR A 1 86 ? -3.312 -1.541 -10.294 1.00 86.25 86 TYR A C 1
ATOM 706 O O . TYR A 1 86 ? -2.180 -1.965 -10.071 1.00 86.25 86 TYR A O 1
ATOM 714 N N . CYS A 1 87 ? -3.679 -1.126 -11.503 1.00 88.44 87 CYS A N 1
ATOM 715 C CA . CYS A 1 87 ? -2.798 -1.002 -12.654 1.00 88.44 87 CYS A CA 1
ATOM 716 C C . CYS A 1 87 ? -2.590 0.466 -13.013 1.00 88.44 87 CYS A C 1
ATOM 718 O O . CYS A 1 87 ? -3.538 1.179 -13.341 1.00 88.44 87 CYS A O 1
ATOM 720 N N . LEU A 1 88 ? -1.338 0.915 -13.019 1.00 87.81 88 LEU A N 1
ATOM 721 C CA . LEU A 1 88 ? -0.950 2.218 -13.541 1.00 87.81 88 LEU A CA 1
ATOM 722 C C . LEU A 1 88 ? -0.704 2.126 -15.053 1.00 87.81 88 LEU A C 1
ATOM 724 O O . LEU A 1 88 ? 0.354 1.664 -15.502 1.00 87.81 88 LEU A O 1
ATOM 728 N N . GLN A 1 89 ? -1.671 2.603 -15.835 1.00 87.19 89 GLN A N 1
ATOM 729 C CA . GLN A 1 89 ? -1.627 2.682 -17.297 1.00 87.19 89 GLN A CA 1
ATOM 730 C C . GLN A 1 89 ? -1.540 4.145 -17.739 1.00 87.19 89 GLN A C 1
ATOM 732 O O . GLN A 1 89 ? -2.480 4.923 -17.575 1.00 87.19 89 GLN A O 1
ATOM 737 N N . GLY A 1 90 ? -0.390 4.550 -18.285 1.00 82.75 90 GLY A N 1
ATOM 738 C CA . GLY A 1 90 ? -0.107 5.974 -18.486 1.00 82.75 90 GLY A CA 1
ATOM 739 C C . GLY A 1 90 ? -0.175 6.707 -17.145 1.00 82.75 90 GLY A C 1
ATOM 740 O O . GLY A 1 90 ? 0.509 6.298 -16.209 1.00 82.75 90 GLY A O 1
ATOM 741 N N . SER A 1 91 ? -1.008 7.746 -17.046 1.00 78.38 91 SER A N 1
ATOM 742 C CA . SER A 1 91 ? -1.312 8.497 -15.814 1.00 78.38 91 SER A CA 1
ATOM 743 C C . SER A 1 91 ? -2.569 8.019 -15.074 1.00 78.38 91 SER A C 1
ATOM 745 O O . SER A 1 91 ? -2.970 8.637 -14.091 1.00 78.38 91 SER A O 1
ATOM 747 N N . ARG A 1 92 ? -3.219 6.946 -15.541 1.00 80.94 92 ARG A N 1
ATOM 748 C CA . ARG A 1 92 ? -4.471 6.442 -14.966 1.00 80.94 92 ARG A CA 1
ATOM 749 C C . ARG A 1 92 ? -4.202 5.267 -14.037 1.00 80.94 92 ARG A C 1
ATOM 751 O O . ARG A 1 92 ? -3.488 4.340 -14.412 1.00 80.94 92 ARG A O 1
ATOM 758 N N . LEU A 1 93 ? -4.820 5.299 -12.860 1.00 81.69 93 LEU A N 1
ATOM 759 C CA . LEU A 1 93 ? -4.833 4.193 -11.910 1.00 81.69 93 LEU A CA 1
ATOM 760 C C . LEU A 1 93 ? -6.142 3.412 -12.078 1.00 81.69 93 LEU A C 1
ATOM 762 O O . LEU A 1 93 ? -7.220 3.981 -11.909 1.00 81.69 93 LEU A O 1
ATOM 766 N N . ILE A 1 94 ? -6.046 2.138 -12.454 1.00 85.50 94 ILE A N 1
ATOM 767 C CA . ILE A 1 94 ? -7.192 1.295 -12.806 1.00 85.50 94 ILE A CA 1
ATOM 768 C C . ILE A 1 94 ? -7.299 0.128 -11.814 1.00 85.50 94 ILE A C 1
ATOM 770 O O . ILE A 1 94 ? -6.371 -0.671 -11.734 1.00 85.50 94 ILE A O 1
ATOM 774 N N . PRO A 1 95 ? -8.408 0.003 -11.079 1.00 82.00 95 PRO A N 1
ATOM 775 C CA . PRO A 1 95 ? -8.768 -1.181 -10.297 1.00 82.00 95 PRO A CA 1
ATOM 776 C C . PRO A 1 95 ? -8.632 -2.512 -11.043 1.00 82.00 95 PRO A C 1
ATOM 778 O O . PRO A 1 95 ? -9.042 -2.606 -12.199 1.00 82.00 95 PRO A O 1
ATOM 781 N N . THR A 1 96 ? -8.137 -3.565 -10.389 1.00 79.94 96 THR A N 1
ATOM 782 C CA . THR A 1 96 ? -8.153 -4.924 -10.957 1.00 79.94 96 THR A CA 1
ATOM 783 C C . THR A 1 96 ? -8.170 -6.001 -9.872 1.00 79.94 96 THR A C 1
ATOM 785 O O . THR A 1 96 ? -7.619 -5.804 -8.796 1.00 79.94 96 THR A O 1
ATOM 788 N N . VAL A 1 97 ? -8.747 -7.165 -10.177 1.00 73.69 97 VAL A N 1
ATOM 789 C CA . VAL A 1 97 ? -8.636 -8.389 -9.352 1.00 73.69 97 VAL A CA 1
ATOM 790 C C . VAL A 1 97 ? -7.428 -9.230 -9.771 1.00 73.69 97 VAL A C 1
ATOM 792 O O . VAL A 1 97 ? -6.794 -9.912 -8.971 1.00 73.69 97 VAL A O 1
ATOM 795 N N . TYR A 1 98 ? -7.079 -9.173 -11.054 1.00 80.25 98 TYR A N 1
ATOM 796 C CA . TYR A 1 98 ? -6.030 -9.986 -11.662 1.00 80.25 98 TYR A CA 1
ATOM 797 C C . TYR A 1 98 ? -4.734 -9.193 -11.828 1.00 80.25 98 TYR A C 1
ATOM 799 O O . TYR A 1 98 ? -4.722 -7.965 -11.713 1.00 80.25 98 TYR A O 1
ATOM 807 N N . ASN A 1 99 ? -3.645 -9.892 -12.144 1.00 82.94 99 ASN A N 1
ATOM 808 C CA . ASN A 1 99 ? -2.392 -9.250 -12.531 1.00 82.94 99 ASN A CA 1
ATOM 809 C C . ASN A 1 99 ? -2.610 -8.314 -13.729 1.00 82.94 99 ASN A C 1
ATOM 811 O O . ASN A 1 99 ? -3.390 -8.612 -14.636 1.00 82.94 99 ASN A O 1
ATOM 815 N N . CYS A 1 100 ? -1.884 -7.198 -13.753 1.00 83.75 100 CYS A N 1
ATOM 816 C CA . CYS A 1 100 ? -1.981 -6.235 -14.844 1.00 83.75 100 CYS A CA 1
ATOM 817 C C . CYS A 1 100 ? -1.532 -6.858 -16.171 1.00 83.75 100 CYS A C 1
ATOM 819 O O . CYS A 1 100 ? -0.361 -7.190 -16.343 1.00 83.75 100 CYS A O 1
ATOM 821 N N . THR A 1 101 ? -2.453 -6.975 -17.129 1.00 84.56 101 THR A N 1
ATOM 822 C CA . THR A 1 101 ? -2.136 -7.386 -18.509 1.00 84.56 101 THR A CA 1
ATOM 823 C C . THR A 1 101 ? -1.397 -6.285 -19.267 1.00 84.56 101 THR A C 1
ATOM 825 O O . THR A 1 101 ? -0.596 -6.562 -20.158 1.00 84.56 101 THR A O 1
ATOM 828 N N . SER A 1 102 ? -1.633 -5.029 -18.888 1.00 81.62 102 SER A N 1
ATOM 829 C CA . SER A 1 102 ? -0.897 -3.864 -19.360 1.00 81.62 102 SER A CA 1
ATOM 830 C C . SER A 1 102 ? -0.744 -2.826 -18.245 1.00 81.62 102 SER A C 1
ATOM 832 O O . SER A 1 102 ? -1.611 -2.668 -17.379 1.00 81.62 102 SER A O 1
ATOM 834 N N . GLY A 1 103 ? 0.381 -2.108 -18.268 1.00 84.75 103 GLY A N 1
ATOM 835 C CA . GLY A 1 103 ? 0.756 -1.159 -17.221 1.00 84.75 103 GLY A CA 1
ATOM 836 C C . GLY A 1 103 ? 1.547 -1.799 -16.081 1.00 84.75 103 GLY A C 1
ATOM 837 O O . GLY A 1 103 ? 2.124 -2.874 -16.228 1.00 84.75 103 GLY A O 1
ATOM 838 N N . TYR A 1 104 ? 1.612 -1.090 -14.957 1.00 87.19 104 TYR A N 1
ATOM 839 C CA . TYR A 1 104 ? 2.391 -1.491 -13.787 1.00 87.19 104 TYR A CA 1
ATOM 840 C C . TYR A 1 104 ? 1.471 -1.780 -12.617 1.00 87.19 104 TYR A C 1
ATOM 842 O O . TYR A 1 104 ? 0.573 -0.991 -12.341 1.00 87.19 104 TYR A O 1
ATOM 850 N N . GLN A 1 105 ? 1.720 -2.887 -11.931 1.00 89.31 105 GLN A N 1
ATOM 851 C CA . GLN A 1 105 ? 0.947 -3.280 -10.765 1.00 89.31 105 GLN A CA 1
ATOM 852 C C . GLN A 1 105 ? 1.366 -2.473 -9.535 1.00 89.31 105 GLN A C 1
ATOM 854 O O . GLN A 1 105 ? 2.561 -2.344 -9.253 1.00 89.31 105 GLN A O 1
ATOM 859 N N . LEU A 1 106 ? 0.366 -1.949 -8.831 1.00 87.50 106 LEU A N 1
ATOM 860 C CA . LEU A 1 106 ? 0.467 -1.451 -7.470 1.00 87.50 106 LEU A CA 1
ATOM 861 C C . LEU A 1 106 ? -0.467 -2.294 -6.602 1.00 87.50 106 LEU A C 1
ATOM 863 O O . LEU A 1 106 ? -1.656 -2.400 -6.907 1.00 87.50 106 LEU A O 1
ATOM 867 N N . ASP A 1 107 ? 0.063 -2.870 -5.534 1.00 86.62 107 ASP A N 1
ATOM 868 C CA . ASP A 1 107 ? -0.726 -3.581 -4.531 1.00 86.62 107 ASP A CA 1
ATOM 869 C C . ASP A 1 107 ? -0.789 -2.713 -3.272 1.00 86.62 107 ASP A C 1
ATOM 871 O O . ASP A 1 107 ? 0.229 -2.203 -2.812 1.00 86.62 107 ASP A O 1
ATOM 875 N N . VAL A 1 108 ? -1.985 -2.503 -2.740 1.00 83.19 108 VAL A N 1
ATOM 876 C CA . VAL A 1 108 ? -2.226 -1.774 -1.497 1.00 83.19 108 VAL A CA 1
ATOM 877 C C . VAL A 1 108 ? -2.695 -2.772 -0.458 1.00 83.19 108 VAL A C 1
ATOM 879 O O . VAL A 1 108 ? -3.730 -3.406 -0.644 1.00 83.19 108 VAL A O 1
ATOM 882 N N . GLU A 1 109 ? -1.949 -2.883 0.628 1.00 81.38 109 GLU A N 1
ATOM 883 C CA . GLU A 1 109 ? -2.271 -3.738 1.759 1.00 81.38 109 GLU A CA 1
ATOM 884 C C . GLU A 1 109 ? -2.676 -2.879 2.956 1.00 81.38 109 GLU A C 1
ATOM 886 O O . GLU A 1 109 ? -2.044 -1.866 3.264 1.00 81.38 109 GLU A O 1
ATOM 891 N N . PHE A 1 110 ? -3.724 -3.302 3.648 1.00 76.38 110 PHE A N 1
ATOM 892 C CA . PHE A 1 110 ? -4.159 -2.720 4.907 1.00 76.38 110 PHE A CA 1
ATOM 893 C C . PHE A 1 110 ? -4.095 -3.782 5.982 1.00 76.38 110 PHE A C 1
ATOM 895 O O . PHE A 1 110 ? -4.651 -4.859 5.809 1.00 76.38 110 PHE A O 1
ATOM 902 N N . GLU A 1 111 ? -3.516 -3.454 7.121 1.00 75.31 111 GLU A N 1
ATOM 903 C CA . GLU A 1 111 ? -3.451 -4.339 8.272 1.00 75.31 111 GLU A CA 1
ATOM 904 C C . GLU A 1 111 ? -4.008 -3.606 9.484 1.00 75.31 111 GLU A C 1
ATOM 906 O O . GLU A 1 111 ? -3.622 -2.470 9.754 1.00 75.31 111 GLU A O 1
ATOM 911 N N . VAL A 1 112 ? -4.934 -4.227 10.214 1.00 72.38 112 VAL A N 1
ATOM 912 C CA . VAL A 1 112 ? -5.598 -3.576 11.347 1.00 72.38 112 VAL A CA 1
ATOM 913 C C . VAL A 1 112 ? -5.278 -4.309 12.637 1.00 72.38 112 VAL A C 1
ATOM 915 O O . VAL A 1 112 ? -5.521 -5.510 12.751 1.00 72.38 112 VAL A O 1
ATOM 918 N N . SER A 1 113 ? -4.778 -3.571 13.626 1.00 70.06 113 SER A N 1
ATOM 919 C CA . SER A 1 113 ? -4.413 -4.102 14.937 1.00 70.06 113 SER A CA 1
ATOM 920 C 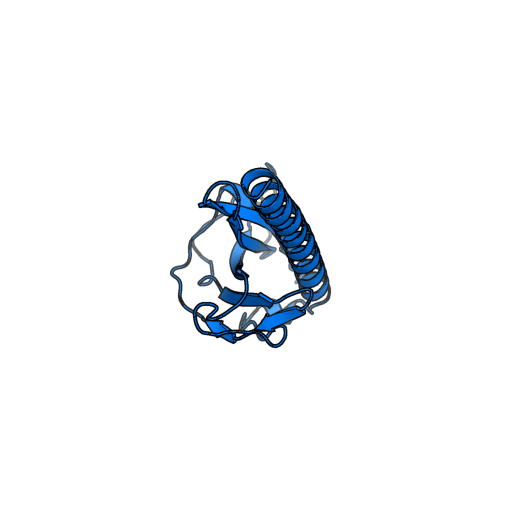C . SER A 1 113 ? -5.006 -3.274 16.067 1.00 70.06 113 SER A C 1
ATOM 922 O O . SER A 1 113 ? -5.057 -2.046 16.009 1.00 70.06 113 SER A O 1
ATOM 924 N N . LEU A 1 114 ? -5.384 -3.946 17.153 1.00 67.69 114 LEU A N 1
ATOM 925 C CA . LEU A 1 114 ? -5.624 -3.297 18.436 1.00 67.69 114 LEU A CA 1
ATOM 926 C C . LEU A 1 114 ? -4.293 -2.813 19.051 1.00 67.69 114 LEU A C 1
ATOM 928 O O . LEU A 1 114 ? -3.271 -3.500 18.996 1.00 67.69 114 LEU A O 1
ATOM 932 N N . ILE A 1 115 ? -4.316 -1.632 19.661 1.00 67.00 115 ILE A N 1
ATOM 933 C CA . ILE A 1 115 ? -3.204 -0.948 20.322 1.00 67.00 115 ILE A CA 1
ATOM 934 C C . ILE A 1 115 ? -3.564 -0.743 21.797 1.00 67.00 115 ILE A C 1
ATOM 936 O O . ILE A 1 115 ? -4.640 -0.236 22.114 1.00 67.00 115 ILE A O 1
ATOM 940 N N . ILE A 1 116 ? -2.642 -1.084 22.704 1.00 62.25 116 ILE A N 1
ATOM 941 C CA . ILE A 1 116 ? -2.810 -0.893 24.150 1.00 62.25 116 ILE A CA 1
ATOM 942 C C . ILE A 1 116 ? -1.750 0.102 24.648 1.00 62.25 116 ILE A C 1
ATOM 944 O O . ILE A 1 116 ? -0.557 -0.022 24.361 1.00 62.25 116 ILE A O 1
ATOM 948 N N . ASN A 1 117 ? -2.180 1.133 25.379 1.00 59.00 117 ASN A N 1
ATOM 949 C CA . ASN A 1 117 ? -1.264 2.113 25.963 1.00 59.00 117 ASN A CA 1
ATOM 950 C C . ASN A 1 117 ? -0.595 1.538 27.226 1.00 59.00 117 ASN A C 1
ATOM 952 O O . ASN A 1 117 ? -1.270 1.005 28.103 1.00 59.00 117 ASN A O 1
ATOM 956 N N . ASN A 1 118 ? 0.729 1.677 27.338 1.00 52.69 118 ASN A N 1
ATOM 957 C CA . ASN A 1 118 ? 1.515 1.197 28.480 1.00 52.69 118 ASN A CA 1
ATOM 958 C C . ASN A 1 118 ? 1.285 1.974 29.784 1.00 52.69 118 ASN A C 1
ATOM 960 O O . ASN A 1 118 ? 1.638 1.476 30.850 1.00 52.69 118 ASN A O 1
ATOM 964 N N . GLN A 1 119 ? 0.763 3.200 29.719 1.00 48.78 119 GLN A N 1
ATOM 965 C CA . GLN A 1 119 ? 0.702 4.089 30.886 1.00 48.78 119 GLN A CA 1
ATOM 966 C C . GLN A 1 119 ? -0.546 3.897 31.756 1.00 48.78 119 GLN A C 1
ATOM 968 O O . GLN A 1 119 ? -0.577 4.361 32.892 1.00 48.78 119 GLN A O 1
ATOM 973 N N . THR A 1 120 ? -1.560 3.187 31.268 1.00 47.41 120 THR A N 1
ATOM 974 C CA . THR A 1 120 ? -2.827 2.992 31.979 1.00 47.41 120 THR A CA 1
ATOM 975 C C . THR A 1 120 ? -3.169 1.511 32.023 1.00 47.41 120 THR A C 1
ATOM 977 O O . THR A 1 120 ? -3.906 1.010 31.182 1.00 47.41 120 THR A O 1
ATOM 980 N N . LEU A 1 121 ? -2.672 0.815 33.051 1.00 45.84 121 LEU A N 1
ATOM 981 C CA . LEU A 1 121 ? -3.071 -0.560 33.401 1.00 45.84 121 LEU A CA 1
ATOM 982 C C . LEU A 1 121 ? -4.575 -0.700 33.731 1.00 45.84 121 LEU A C 1
ATOM 984 O O . LEU A 1 121 ? -5.042 -1.813 33.946 1.00 45.84 121 LEU A O 1
ATOM 988 N N . HIS A 1 122 ? -5.329 0.408 33.768 1.00 43.69 122 HIS A N 1
ATOM 989 C CA . HIS A 1 122 ? -6.693 0.464 34.297 1.00 43.69 122 HIS A CA 1
ATOM 990 C C . HIS A 1 122 ? -7.724 1.246 33.461 1.00 43.69 122 HIS A C 1
ATOM 992 O O . HIS A 1 122 ? -8.782 1.569 33.989 1.00 43.69 122 HIS A O 1
ATOM 998 N N . GLN A 1 123 ? -7.488 1.538 32.176 1.00 42.59 123 GLN A N 1
ATOM 999 C CA . GLN A 1 123 ? -8.546 2.111 31.325 1.00 42.59 123 GLN A CA 1
ATOM 1000 C C . GLN A 1 123 ? -8.623 1.426 29.957 1.00 42.59 123 GLN A C 1
ATOM 1002 O O . GLN A 1 123 ? -7.685 1.490 29.162 1.00 42.59 123 GLN A O 1
ATOM 1007 N N . ASP A 1 124 ? -9.774 0.796 29.704 1.00 46.81 124 ASP A N 1
ATOM 1008 C CA . ASP A 1 124 ? -10.174 0.047 28.504 1.00 46.81 124 ASP A CA 1
ATOM 1009 C C . ASP A 1 124 ? -10.378 0.935 27.258 1.00 46.81 124 ASP A C 1
ATOM 1011 O O . ASP A 1 124 ? -11.367 0.817 26.537 1.00 46.81 124 ASP A O 1
ATOM 1015 N N . TYR A 1 125 ? -9.444 1.830 26.936 1.00 49.91 125 TYR A N 1
ATOM 1016 C CA . TYR A 1 125 ? -9.503 2.514 25.642 1.00 49.91 125 TYR A CA 1
ATOM 1017 C C . TYR A 1 125 ? -8.958 1.587 24.556 1.00 49.91 125 TYR A C 1
ATOM 1019 O O . TYR A 1 125 ? -7.746 1.476 24.354 1.00 49.91 125 TYR A O 1
ATOM 1027 N N . SER A 1 126 ? -9.862 0.917 23.838 1.00 57.34 126 SER A N 1
ATOM 1028 C CA . SER A 1 126 ? -9.532 0.075 22.684 1.00 57.34 126 SER A CA 1
ATOM 1029 C C . SER A 1 126 ? -9.023 0.946 21.524 1.00 57.34 126 SER A C 1
ATOM 1031 O O . SER A 1 126 ? -9.787 1.320 20.645 1.00 57.34 126 SER A O 1
ATOM 1033 N N . THR A 1 127 ? -7.751 1.339 21.521 1.00 66.31 127 THR A N 1
ATOM 1034 C CA . THR A 1 127 ? -7.160 2.079 20.392 1.00 66.31 127 THR A CA 1
ATOM 1035 C C . THR A 1 127 ? -6.929 1.102 19.244 1.00 66.31 127 THR A C 1
ATOM 1037 O O . THR A 1 127 ? -6.469 -0.004 19.483 1.00 66.31 127 THR A O 1
ATOM 1040 N N . TYR A 1 128 ? -7.227 1.483 18.006 1.00 70.00 128 TYR A N 1
ATOM 1041 C CA . TYR A 1 128 ? -6.911 0.682 16.823 1.00 70.00 128 TYR A CA 1
ATOM 1042 C C . TYR A 1 128 ? -5.876 1.407 15.973 1.00 70.00 128 TYR A C 1
ATOM 1044 O O . TYR A 1 128 ? -5.831 2.633 15.934 1.00 70.00 128 TYR A O 1
ATOM 1052 N N . GLY A 1 129 ? -5.033 0.651 15.289 1.00 74.81 129 GLY A N 1
ATOM 1053 C CA . GLY A 1 129 ? -4.114 1.152 14.285 1.00 74.81 129 GLY A CA 1
ATOM 1054 C C . GLY A 1 129 ? -4.349 0.436 12.976 1.00 74.81 129 GLY A C 1
ATOM 1055 O O . GLY A 1 129 ? -4.536 -0.777 12.965 1.00 74.81 129 GLY A O 1
ATOM 1056 N N . VAL A 1 130 ? -4.310 1.188 11.888 1.00 77.81 130 VAL A N 1
ATOM 1057 C CA . VAL A 1 130 ? -4.253 0.648 10.536 1.00 77.81 130 VAL A CA 1
ATOM 1058 C C . VAL A 1 130 ? -2.846 0.897 10.015 1.00 77.81 130 VAL A C 1
ATOM 1060 O O . VAL A 1 130 ? -2.421 2.047 9.936 1.00 77.81 130 VAL A O 1
ATOM 1063 N N . CYS A 1 131 ? -2.117 -0.160 9.685 1.00 80.00 131 CYS A N 1
ATOM 1064 C CA . CYS A 1 131 ? -0.922 -0.059 8.868 1.00 80.00 131 CYS A CA 1
ATOM 1065 C C . CYS A 1 131 ? -1.343 -0.102 7.400 1.00 80.00 131 CYS A C 1
ATOM 1067 O O . CYS A 1 131 ? -2.038 -1.023 6.973 1.00 80.00 131 CYS A O 1
ATOM 1069 N N . LEU A 1 132 ? -0.937 0.905 6.643 1.00 83.06 132 LEU A N 1
ATOM 1070 C CA . LEU A 1 132 ? -1.164 1.021 5.215 1.00 83.06 132 LEU A CA 1
ATOM 1071 C C . LEU A 1 132 ? 0.157 0.770 4.500 1.00 83.06 132 LEU A C 1
ATOM 1073 O O . LEU A 1 132 ? 1.162 1.405 4.813 1.00 83.06 132 LEU A O 1
ATOM 1077 N N . LYS A 1 133 ? 0.154 -0.135 3.528 1.00 86.69 133 LYS A N 1
ATOM 1078 C CA . LYS A 1 133 ? 1.337 -0.473 2.742 1.00 86.69 133 LYS A CA 1
ATOM 1079 C C . LYS A 1 133 ? 0.998 -0.393 1.259 1.00 86.69 133 LYS A C 1
ATOM 1081 O O . LYS A 1 133 ? -0.081 -0.794 0.838 1.00 86.69 133 LYS A O 1
ATOM 1086 N N . VAL A 1 134 ? 1.913 0.136 0.458 1.00 88.69 134 VAL A N 1
ATOM 1087 C CA . VAL A 1 134 ? 1.808 0.174 -1.003 1.00 88.69 134 VAL A CA 1
ATOM 1088 C C . VAL A 1 134 ? 3.061 -0.446 -1.600 1.00 88.69 134 VAL A C 1
ATOM 1090 O O . VAL A 1 134 ? 4.177 0.011 -1.345 1.00 88.69 134 VAL A O 1
ATOM 1093 N N . TYR A 1 135 ? 2.867 -1.462 -2.430 1.00 91.19 135 TYR A N 1
ATOM 1094 C CA . TYR A 1 135 ? 3.911 -2.224 -3.094 1.00 91.19 135 TYR A CA 1
ATOM 1095 C C . TYR A 1 135 ? 3.900 -1.976 -4.593 1.00 91.19 135 TYR A C 1
ATOM 1097 O O . TYR A 1 135 ? 2.845 -1.934 -5.224 1.00 91.19 135 TYR A O 1
ATOM 1105 N N . PHE A 1 136 ? 5.083 -1.899 -5.193 1.00 91.25 136 PHE A N 1
ATOM 1106 C CA . PHE A 1 136 ? 5.227 -1.996 -6.643 1.00 91.25 136 PHE A CA 1
ATOM 1107 C C . PHE A 1 136 ? 6.577 -2.591 -7.026 1.00 91.25 136 PHE A C 1
ATOM 1109 O O . PHE A 1 136 ? 7.555 -2.519 -6.283 1.00 91.25 136 PHE A O 1
ATOM 1116 N N . ARG A 1 137 ? 6.666 -3.154 -8.230 1.00 90.81 137 ARG A N 1
ATOM 1117 C CA . ARG A 1 137 ? 7.925 -3.674 -8.773 1.00 90.81 137 ARG A CA 1
ATOM 1118 C C . ARG A 1 137 ? 8.717 -2.563 -9.460 1.00 90.81 137 ARG A C 1
ATOM 1120 O O . ARG A 1 137 ? 8.258 -1.994 -10.448 1.00 90.81 137 ARG A O 1
ATOM 1127 N N . ASP A 1 138 ? 9.916 -2.274 -8.963 1.00 87.06 138 ASP A N 1
ATOM 1128 C CA . ASP A 1 138 ? 10.797 -1.249 -9.523 1.00 87.06 138 ASP A CA 1
ATOM 1129 C C . ASP A 1 138 ? 11.272 -1.647 -10.934 1.00 87.06 138 ASP A C 1
ATOM 1131 O O . ASP A 1 138 ? 11.920 -2.688 -11.088 1.00 87.06 138 ASP A O 1
ATOM 1135 N N . PRO A 1 139 ? 11.008 -0.837 -11.973 1.00 85.44 139 PRO A N 1
ATOM 1136 C CA . PRO A 1 139 ? 11.400 -1.154 -13.346 1.00 85.44 139 PRO A CA 1
ATOM 1137 C C . PRO A 1 139 ? 12.913 -1.057 -13.608 1.00 85.44 139 PRO A C 1
ATOM 1139 O O . PRO A 1 139 ? 13.388 -1.594 -14.614 1.00 85.44 139 PRO A O 1
ATOM 1142 N N . ILE A 1 140 ? 13.676 -0.371 -12.750 1.00 87.06 140 ILE A N 1
ATOM 1143 C CA . ILE A 1 140 ? 15.135 -0.242 -12.861 1.00 87.06 140 ILE A CA 1
ATOM 1144 C C . ILE A 1 140 ? 15.811 -1.462 -12.238 1.00 87.06 140 ILE A C 1
ATOM 1146 O O . ILE A 1 140 ? 16.623 -2.114 -12.891 1.00 87.06 140 ILE A O 1
ATOM 1150 N N . TYR A 1 141 ? 15.467 -1.772 -10.985 1.00 87.44 141 TYR A N 1
ATOM 1151 C CA . TYR A 1 141 ? 16.169 -2.795 -10.197 1.00 87.44 141 TYR A CA 1
ATOM 1152 C C . TYR A 1 141 ? 15.475 -4.152 -10.177 1.00 87.44 141 TYR A C 1
ATOM 1154 O O . TYR A 1 141 ? 16.038 -5.113 -9.658 1.00 87.44 141 TYR A O 1
ATOM 1162 N N . ASN A 1 142 ? 14.259 -4.238 -10.720 1.00 86.62 142 ASN A N 1
ATOM 1163 C CA . ASN A 1 142 ? 13.438 -5.442 -10.717 1.00 86.62 142 ASN A CA 1
ATOM 1164 C C . ASN A 1 142 ? 13.133 -5.986 -9.307 1.00 86.62 142 ASN A C 1
ATOM 1166 O O . ASN A 1 142 ? 12.918 -7.186 -9.136 1.00 86.62 142 ASN A O 1
ATOM 1170 N N . LYS A 1 143 ? 13.131 -5.104 -8.303 1.00 88.62 143 LYS A N 1
ATOM 1171 C CA . LYS A 1 143 ? 12.857 -5.412 -6.894 1.00 88.62 143 LYS A CA 1
ATOM 1172 C C . LYS A 1 143 ? 11.528 -4.803 -6.480 1.00 88.62 143 LYS A C 1
ATOM 1174 O O . LYS A 1 143 ? 11.196 -3.711 -6.933 1.00 88.62 143 LYS A O 1
ATOM 1179 N N . THR A 1 144 ? 10.801 -5.470 -5.595 1.00 90.44 144 THR A N 1
ATOM 1180 C CA . THR A 1 144 ? 9.631 -4.865 -4.954 1.00 90.44 144 THR A CA 1
ATOM 1181 C C . THR A 1 144 ? 10.088 -3.702 -4.076 1.00 90.44 144 THR A C 1
ATOM 1183 O O . THR A 1 144 ? 11.040 -3.831 -3.306 1.00 90.44 144 THR A O 1
ATOM 1186 N N . GLN A 1 145 ? 9.463 -2.548 -4.263 1.00 89.88 145 GLN A N 1
ATOM 1187 C CA . GLN A 1 145 ? 9.544 -1.392 -3.382 1.00 89.88 145 GLN A CA 1
ATOM 1188 C C . GLN A 1 145 ? 8.279 -1.349 -2.544 1.00 89.88 145 GLN A C 1
ATOM 1190 O O . GLN A 1 145 ? 7.214 -1.766 -3.001 1.00 89.88 145 GLN A O 1
ATOM 1195 N N . GLU A 1 146 ? 8.419 -0.829 -1.336 1.00 87.81 146 GLU A N 1
ATOM 1196 C CA . GLU A 1 146 ? 7.357 -0.779 -0.351 1.00 87.81 146 GLU A CA 1
ATOM 1197 C C . GLU A 1 146 ? 7.344 0.596 0.310 1.00 87.81 146 GLU A C 1
ATOM 1199 O O . GLU A 1 146 ? 8.372 1.092 0.774 1.00 87.81 146 GLU A O 1
ATOM 1204 N N . TYR A 1 147 ? 6.161 1.195 0.341 1.00 83.19 147 TYR A N 1
ATOM 1205 C CA . TYR A 1 147 ? 5.841 2.386 1.110 1.00 83.19 147 TYR A CA 1
ATOM 1206 C C . TYR A 1 147 ? 4.922 1.975 2.239 1.00 83.19 147 TYR A C 1
ATOM 1208 O O . TYR A 1 147 ? 3.957 1.262 1.991 1.00 83.19 147 TYR A O 1
ATOM 1216 N N . ARG A 1 148 ? 5.219 2.416 3.459 1.00 83.44 148 ARG A N 1
ATOM 1217 C CA . ARG A 1 148 ? 4.363 2.168 4.616 1.00 83.44 148 ARG A CA 1
ATOM 1218 C C . ARG A 1 148 ? 4.027 3.479 5.286 1.00 83.44 148 ARG A C 1
ATOM 1220 O O . ARG A 1 148 ? 4.884 4.356 5.394 1.00 83.44 148 ARG A O 1
ATOM 1227 N N . ASP A 1 149 ? 2.808 3.555 5.776 1.00 77.44 149 ASP A N 1
ATOM 1228 C CA . ASP A 1 149 ? 2.356 4.583 6.691 1.00 77.44 149 ASP A CA 1
ATOM 1229 C C . ASP A 1 149 ? 1.352 3.967 7.665 1.00 77.44 149 ASP A C 1
ATOM 1231 O O . ASP A 1 149 ? 0.913 2.827 7.502 1.00 77.44 149 ASP A O 1
ATOM 1235 N N . ARG A 1 150 ? 0.986 4.701 8.706 1.00 74.19 150 ARG A N 1
ATOM 1236 C CA . ARG A 1 150 ? 0.032 4.230 9.701 1.00 74.19 150 ARG A CA 1
ATOM 1237 C C . ARG A 1 150 ? -1.009 5.285 10.013 1.00 74.19 150 ARG A C 1
ATOM 1239 O O . ARG A 1 150 ? -0.726 6.478 10.080 1.00 74.19 150 ARG A O 1
ATOM 1246 N N . VAL A 1 151 ? -2.189 4.807 10.366 1.00 71.69 151 VAL A N 1
ATOM 1247 C CA . VAL A 1 151 ? -3.296 5.627 10.840 1.00 71.69 151 VAL A CA 1
ATOM 1248 C C . VAL A 1 151 ? -3.697 5.124 12.221 1.00 71.69 151 VAL A C 1
ATOM 1250 O O . VAL A 1 151 ? -4.052 3.958 12.382 1.00 71.69 151 VAL A O 1
ATOM 1253 N N . ILE A 1 152 ? -3.589 5.976 13.244 1.00 69.00 152 ILE A N 1
ATOM 1254 C CA . ILE A 1 152 ? -3.947 5.621 14.625 1.00 69.00 152 ILE A CA 1
ATOM 1255 C C . ILE A 1 152 ? -5.334 6.171 14.941 1.00 69.00 152 ILE A C 1
ATOM 1257 O O . ILE A 1 152 ? -5.548 7.380 14.961 1.00 69.00 152 ILE A O 1
ATOM 1261 N N . PHE A 1 153 ? -6.244 5.276 15.300 1.00 68.06 153 PHE A N 1
ATOM 1262 C CA . PHE A 1 153 ? -7.595 5.582 15.741 1.00 68.06 153 PHE A CA 1
ATOM 1263 C C . PHE A 1 153 ? -7.697 5.400 17.251 1.00 68.06 153 PHE A C 1
ATOM 1265 O O . PHE A 1 153 ? -7.768 4.285 17.769 1.00 68.06 153 PHE A O 1
ATOM 1272 N N . ARG A 1 154 ? -7.749 6.510 17.988 1.00 58.97 154 ARG A N 1
ATOM 1273 C CA . ARG A 1 154 ? -8.131 6.468 19.403 1.00 58.97 154 ARG A CA 1
ATOM 1274 C C . ARG A 1 154 ? -9.638 6.271 19.486 1.00 58.97 154 ARG A C 1
ATOM 1276 O O . ARG A 1 154 ? -10.406 7.145 19.076 1.00 58.97 154 ARG A O 1
ATOM 1283 N N . LYS A 1 155 ? -10.074 5.136 20.024 1.00 54.75 155 LYS A N 1
ATOM 1284 C CA . LYS A 1 155 ? -11.470 4.986 20.424 1.00 54.75 155 LYS A CA 1
ATOM 1285 C C . LYS A 1 155 ? -11.699 5.842 21.672 1.00 54.75 155 LYS A C 1
ATOM 1287 O O . LYS A 1 155 ? -10.835 5.920 22.543 1.00 54.75 155 LYS A O 1
ATOM 129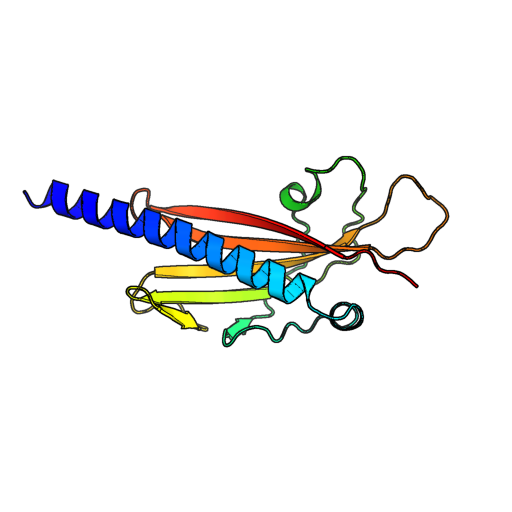2 N N . TRP A 1 156 ? -12.830 6.530 21.695 1.00 40.38 156 TRP A N 1
ATOM 1293 C CA . TRP A 1 156 ? -13.369 7.185 22.881 1.00 40.38 156 TRP A CA 1
ATOM 1294 C C . TRP A 1 156 ? -14.748 6.578 23.060 1.00 40.38 156 TRP A C 1
ATOM 1296 O O . TRP A 1 156 ? -15.497 6.588 22.080 1.00 40.38 156 TRP A O 1
ATOM 1306 N N . ASP A 1 157 ? -14.951 6.028 24.253 1.00 47.38 157 ASP A N 1
ATOM 1307 C CA . ASP A 1 157 ? -16.176 5.464 24.826 1.00 47.38 157 ASP A CA 1
ATOM 1308 C C . ASP A 1 157 ? -16.943 4.466 23.937 1.00 47.38 157 ASP A C 1
ATOM 1310 O O . ASP A 1 157 ? -17.750 4.871 23.070 1.00 47.38 157 ASP A O 1
#

pLDDT: mean 71.34, std 14.8, range [40.38, 91.25]

Foldseek 3Di:
DVVVVVLVVLVVLLVLLVVVQVVVQVVVLVVVVPDDPVCVVPVPDPDDLADKDQDFDQDDPCVQVVVDVFWDFDSPDKGGKIKTKWFCDPNDTHHDPDDDPDHWIKIKIKIKGFIDGPPPPPDPFRKMKIKIKIWTQRSNPRDIDMDIHMDIGTDDD

Organism: NCBI:txid1653476

Radius of gyration: 17.96 Å; chains: 1; bounding box: 40×25×63 Å

Secondary structure (DSSP, 8-state):
-HHHHHHHHHHHHHHHHHHHHHHHHHHHHHHHHTS-GGGGTT-----TT--EE--------HHHHHTSTTEE--TTSEEEEEEEEEEEETTEEEEESS--SSSEEEEEEEEEEEEEETT-TT----EEEEEEEEEEE-TTT--EEEEEEEEEE----

Sequence (157 aa):
MAKGILEFSKHQKRIQLLDTSRMLMEKIYLDLESKPKNYFGNLIFYQTNATCDFNGTCSFDEYCFSSYSTYRYRGVNCLPGFNCRYCLQGSRLIPTVYNCTSGYQLDVEFEVSLIINNQTLHQDYSTYGVCLKVYFRDPIYNKTQEYRDRVIFRKWD